Protein AF-A0AAJ7DYI7-F1 (afdb_monomer_lite)

Organism: NCBI:txid326594

pLDDT: mean 92.36, std 5.39, range [74.88, 98.62]

Foldseek 3Di:
DVVCLVPDQALPDKDWDFDDPFDFDWDDDPPDIDGDDGDPDDDDDDDDPFKDKFKDKAAQPQQDLVSLLVRLLVVVVPDDADPAKEKEKEFEPVCVVCVVSNVVSNCVSVVPHYYDYDYDAWIATHGSPDNDSDDRTGGRMMMMMMMHGD

Sequence (150 aa):
MKGLQKRYTPGTFSLWGGICVDLKLCKKFNSTQICAQSIHWTAITLSSPTLQSWSTVLLYSCRSELLIQENLENLKKNIHLQKHSLGLMFSCCVRIDWKDMEVAVFKKVFPNVPLIGLHGDGEYGLNTLSEKRENLMHTYSTIFTILTYQ

Radius of gyration: 16.49 Å; chains: 1; bounding box: 33×35×51 Å

Structure (mmCIF, N/CA/C/O backbone):
data_AF-A0AAJ7DYI7-F1
#
_entry.id   AF-A0AAJ7DYI7-F1
#
loop_
_atom_site.group_PDB
_atom_site.id
_atom_site.type_symbol
_atom_site.label_atom_id
_atom_site.label_alt_id
_atom_site.label_comp_id
_atom_site.label_asym_id
_atom_site.label_entity_id
_atom_site.label_seq_id
_atom_site.pdbx_PDB_ins_code
_atom_site.Cartn_x
_atom_site.Cartn_y
_atom_site.Cartn_z
_atom_site.occupancy
_atom_site.B_iso_or_equiv
_atom_site.auth_seq_id
_atom_site.auth_comp_id
_atom_site.auth_asym_id
_atom_site.auth_atom_id
_atom_site.pdbx_PDB_model_num
ATOM 1 N N . MET A 1 1 ? 8.901 13.920 -8.306 1.00 75.31 1 MET A N 1
ATOM 2 C CA . MET A 1 1 ? 9.057 13.322 -6.954 1.00 75.31 1 MET A CA 1
ATOM 3 C C . MET A 1 1 ? 9.870 14.145 -5.949 1.00 75.31 1 MET A C 1
ATOM 5 O O . MET A 1 1 ? 9.355 14.369 -4.863 1.00 75.31 1 MET A O 1
ATOM 9 N N . LYS A 1 2 ? 11.072 14.672 -6.259 1.00 78.12 2 LYS A N 1
ATOM 10 C CA . LYS A 1 2 ? 11.873 15.475 -5.292 1.00 78.12 2 LYS A CA 1
ATOM 11 C C . LYS A 1 2 ? 11.129 16.675 -4.674 1.00 78.12 2 LYS A C 1
ATOM 13 O O . LYS A 1 2 ? 11.354 16.999 -3.514 1.00 78.12 2 LYS A O 1
ATOM 18 N N . GLY A 1 3 ? 10.239 17.322 -5.432 1.00 84.44 3 GLY A N 1
ATOM 19 C CA . GLY A 1 3 ? 9.381 18.395 -4.914 1.00 84.44 3 GLY A CA 1
ATOM 20 C C . GLY A 1 3 ? 8.396 17.908 -3.846 1.00 84.44 3 GLY A C 1
ATOM 21 O O . GLY A 1 3 ? 8.315 18.513 -2.782 1.00 84.44 3 GLY A O 1
ATOM 22 N N . LEU A 1 4 ? 7.716 16.781 -4.097 1.00 83.50 4 LEU A N 1
ATOM 23 C CA . LEU A 1 4 ? 6.799 16.150 -3.141 1.00 83.50 4 LEU A CA 1
ATOM 24 C C . LEU A 1 4 ? 7.544 15.722 -1.873 1.00 83.50 4 LEU A C 1
ATOM 26 O O . LEU A 1 4 ? 7.138 16.094 -0.777 1.00 83.50 4 LEU A O 1
ATOM 30 N N . GLN A 1 5 ? 8.692 15.050 -2.034 1.00 85.00 5 GLN A N 1
ATOM 31 C CA . GLN A 1 5 ? 9.556 14.590 -0.939 1.00 85.00 5 GLN A CA 1
ATOM 32 C C . GLN A 1 5 ? 9.897 15.704 0.056 1.00 85.00 5 GLN A C 1
ATOM 34 O O . GLN A 1 5 ? 9.991 15.433 1.246 1.00 85.00 5 GLN A O 1
ATOM 39 N N . LYS A 1 6 ? 10.090 16.941 -0.417 1.00 87.62 6 LYS A N 1
ATOM 40 C CA . LYS A 1 6 ? 10.452 18.092 0.425 1.00 87.62 6 LYS A CA 1
ATOM 41 C C . LYS A 1 6 ? 9.259 18.763 1.105 1.00 87.62 6 LYS A C 1
ATOM 43 O O . LYS A 1 6 ? 9.454 19.432 2.111 1.00 87.62 6 LYS A O 1
ATOM 48 N N . ARG A 1 7 ? 8.060 18.645 0.530 1.00 88.69 7 ARG A N 1
ATOM 49 C CA . ARG A 1 7 ? 6.897 19.465 0.905 1.00 88.69 7 ARG A CA 1
ATOM 50 C C . ARG A 1 7 ? 5.810 18.704 1.647 1.00 88.69 7 ARG A C 1
ATOM 52 O O . ARG A 1 7 ? 4.997 19.347 2.293 1.00 88.69 7 ARG A O 1
ATOM 59 N N . TYR A 1 8 ? 5.773 17.375 1.555 1.00 89.94 8 TYR A N 1
ATOM 60 C CA . TYR A 1 8 ? 4.720 16.616 2.224 1.00 89.94 8 TYR A CA 1
ATOM 61 C C . TYR A 1 8 ? 4.826 16.717 3.742 1.00 89.94 8 TYR A C 1
ATOM 63 O O . TYR A 1 8 ? 5.934 16.803 4.266 1.00 89.94 8 TYR A O 1
ATOM 71 N N . THR A 1 9 ? 3.708 16.664 4.448 1.00 90.06 9 THR A N 1
ATOM 72 C CA . THR A 1 9 ? 3.716 16.555 5.907 1.00 90.06 9 THR A CA 1
ATOM 73 C C . THR A 1 9 ? 3.563 15.075 6.268 1.00 90.06 9 THR A C 1
ATOM 75 O O . THR A 1 9 ? 2.688 14.422 5.701 1.00 90.06 9 THR A O 1
ATOM 78 N N . PRO A 1 10 ? 4.419 14.499 7.130 1.00 90.81 10 PRO A N 1
ATOM 79 C CA . PRO A 1 10 ? 4.266 13.111 7.561 1.00 90.81 10 PRO A CA 1
ATOM 80 C C . PRO A 1 10 ? 2.850 12.824 8.072 1.00 90.81 10 PRO A C 1
ATOM 82 O O . PRO A 1 10 ? 2.235 13.674 8.713 1.00 90.81 10 PRO A O 1
ATOM 85 N N . GLY A 1 11 ? 2.317 11.660 7.706 1.00 86.19 11 GLY A N 1
ATOM 86 C CA . GLY A 1 11 ? 0.971 11.226 8.078 1.00 86.19 11 GLY A CA 1
ATOM 87 C C . GLY A 1 11 ? -0.208 11.956 7.423 1.00 86.19 11 GLY A C 1
ATOM 88 O O . GLY A 1 11 ? -1.345 11.632 7.751 1.00 86.19 11 GLY A O 1
ATOM 89 N N . THR A 1 12 ? -0.002 12.906 6.497 1.00 88.38 12 THR A N 1
ATOM 90 C CA . THR A 1 12 ? -1.133 13.682 5.935 1.00 88.38 12 THR A CA 1
A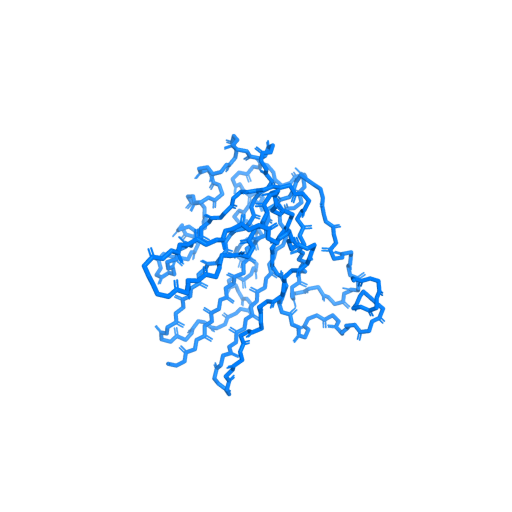TOM 91 C C . THR A 1 12 ? -1.728 13.151 4.639 1.00 88.38 12 THR A C 1
ATOM 93 O O . THR A 1 12 ? -2.847 13.529 4.295 1.00 88.38 12 THR A O 1
ATOM 96 N N . PHE A 1 13 ? -1.030 12.287 3.904 1.00 88.75 13 PHE A N 1
ATOM 97 C CA . PHE A 1 13 ? -1.620 11.587 2.766 1.00 88.75 13 PHE A CA 1
ATOM 98 C C . PHE A 1 13 ? -0.986 10.218 2.558 1.00 88.75 13 PHE A C 1
ATOM 100 O O . PHE A 1 13 ? 0.195 10.006 2.840 1.00 88.75 13 PHE A O 1
ATOM 107 N N . SER A 1 14 ? -1.782 9.311 2.001 1.00 95.06 14 SER A N 1
ATOM 108 C CA . SER A 1 14 ? -1.317 8.009 1.532 1.00 95.06 14 SER A CA 1
ATOM 109 C C . SER A 1 14 ? -0.703 8.135 0.145 1.00 95.06 14 SER A C 1
ATOM 111 O O . SER A 1 14 ? -1.212 8.868 -0.706 1.00 95.06 14 SER A O 1
ATOM 113 N N . LEU A 1 15 ? 0.370 7.390 -0.105 1.00 95.12 15 LEU A N 1
ATOM 114 C CA . LEU A 1 15 ? 0.972 7.273 -1.430 1.00 95.12 15 LEU A CA 1
ATOM 115 C C . LEU A 1 15 ? 1.190 5.801 -1.755 1.00 95.12 15 LEU A C 1
ATOM 117 O O . LEU A 1 15 ? 1.656 5.038 -0.912 1.00 95.12 15 LEU A O 1
ATOM 121 N N . TRP A 1 16 ? 0.867 5.432 -2.990 1.00 94.88 16 TRP A N 1
ATOM 122 C CA . TRP A 1 16 ? 0.956 4.070 -3.487 1.00 94.88 16 TRP A CA 1
ATOM 123 C C . TRP A 1 16 ? 1.208 4.043 -4.985 1.00 94.88 16 TRP A C 1
ATOM 125 O O . TRP A 1 16 ? 0.660 4.859 -5.730 1.00 94.88 16 TRP A O 1
ATOM 135 N N . GLY A 1 17 ? 2.009 3.076 -5.412 1.00 94.19 17 GLY A N 1
ATOM 136 C CA . GLY A 1 17 ? 2.295 2.795 -6.806 1.00 94.19 17 GLY A CA 1
ATOM 137 C C . GLY A 1 17 ? 3.728 2.321 -6.984 1.00 94.19 17 GLY A C 1
ATOM 138 O O . GLY A 1 17 ? 4.410 1.947 -6.030 1.00 94.19 17 GLY A O 1
ATOM 139 N N . GLY A 1 18 ? 4.192 2.382 -8.222 1.00 92.69 18 GLY A N 1
ATOM 140 C CA . GLY A 1 18 ? 5.557 2.052 -8.584 1.00 92.69 18 GLY A CA 1
ATOM 141 C C . GLY A 1 18 ? 5.820 2.340 -10.052 1.00 92.69 18 GLY A C 1
ATOM 142 O O . GLY A 1 18 ? 5.061 3.061 -10.707 1.00 92.69 18 GLY A O 1
ATOM 143 N N . ILE A 1 19 ? 6.901 1.778 -10.566 1.00 90.19 19 ILE A N 1
ATOM 144 C CA . ILE A 1 19 ? 7.289 1.871 -11.966 1.00 90.19 19 ILE A CA 1
ATOM 145 C C . ILE A 1 19 ? 6.519 0.815 -12.760 1.00 90.19 19 ILE A C 1
ATOM 147 O O . ILE A 1 19 ? 6.586 -0.385 -12.499 1.00 90.19 19 ILE A O 1
ATOM 151 N N . CYS A 1 20 ? 5.787 1.295 -13.761 1.00 81.12 20 CYS A N 1
ATOM 152 C CA . CYS A 1 20 ? 5.173 0.477 -14.793 1.00 81.12 20 CYS A CA 1
ATOM 153 C C . CYS A 1 20 ? 5.986 0.655 -16.078 1.00 81.12 20 CYS A C 1
ATOM 155 O O . CYS A 1 20 ? 6.140 1.780 -16.563 1.00 81.12 20 CYS A O 1
ATOM 157 N N . VAL A 1 21 ? 6.530 -0.441 -16.603 1.00 80.56 21 VAL A N 1
ATOM 158 C CA . VAL A 1 21 ? 7.238 -0.441 -17.887 1.00 80.56 21 VAL A CA 1
ATOM 159 C C . VAL A 1 21 ? 6.238 -0.377 -19.043 1.00 80.56 21 VAL A C 1
ATOM 161 O O . VAL A 1 21 ? 5.142 -0.924 -18.958 1.00 80.56 21 VAL A O 1
ATOM 164 N N . ASP A 1 22 ? 6.610 0.321 -20.117 1.00 81.69 22 ASP A N 1
ATOM 165 C CA . ASP A 1 22 ? 5.832 0.422 -21.359 1.00 81.69 22 ASP A CA 1
ATOM 166 C C . ASP A 1 22 ? 4.389 0.940 -21.219 1.00 81.69 22 ASP A C 1
ATOM 168 O O . ASP A 1 22 ? 3.494 0.561 -21.980 1.00 81.69 22 ASP A O 1
ATOM 172 N N . LEU A 1 23 ? 4.152 1.878 -20.296 1.00 84.38 23 LEU A N 1
ATOM 173 C CA . LEU A 1 23 ? 2.863 2.562 -20.204 1.00 84.38 23 LEU A CA 1
ATOM 174 C C . LEU A 1 23 ? 2.611 3.422 -21.459 1.00 84.38 23 LEU A C 1
ATOM 176 O O . LEU A 1 23 ? 3.292 4.426 -21.699 1.00 84.38 23 LEU A O 1
ATOM 180 N N . LYS A 1 24 ? 1.601 3.046 -22.252 1.00 88.19 24 LYS A N 1
ATOM 181 C CA . LYS A 1 24 ? 1.216 3.735 -23.495 1.00 88.19 24 LYS A CA 1
ATOM 182 C C . LYS A 1 24 ? -0.154 4.388 -23.376 1.00 88.19 24 LYS A C 1
ATOM 184 O O . LYS A 1 24 ? -1.118 3.770 -22.930 1.00 88.19 24 LYS A O 1
ATOM 189 N N . LEU A 1 25 ? -0.262 5.622 -23.861 1.00 87.25 25 LEU A N 1
ATOM 190 C CA . LEU A 1 25 ? -1.546 6.283 -24.048 1.00 87.25 25 LEU A CA 1
ATOM 191 C C . LEU A 1 25 ? -2.205 5.757 -25.324 1.00 87.25 25 LEU A C 1
ATOM 193 O O . LEU A 1 25 ? -1.722 5.997 -26.434 1.00 87.25 25 LEU A O 1
ATOM 197 N N . CYS A 1 26 ? -3.333 5.076 -25.153 1.00 89.00 26 CYS A N 1
ATOM 198 C CA . CYS A 1 26 ? -4.184 4.650 -26.252 1.00 89.00 26 CYS A CA 1
ATOM 199 C C . CYS A 1 26 ? -5.279 5.689 -26.508 1.00 89.00 26 CYS A C 1
ATOM 201 O O . CYS A 1 26 ? -6.062 6.010 -25.615 1.00 89.00 26 CYS A O 1
ATOM 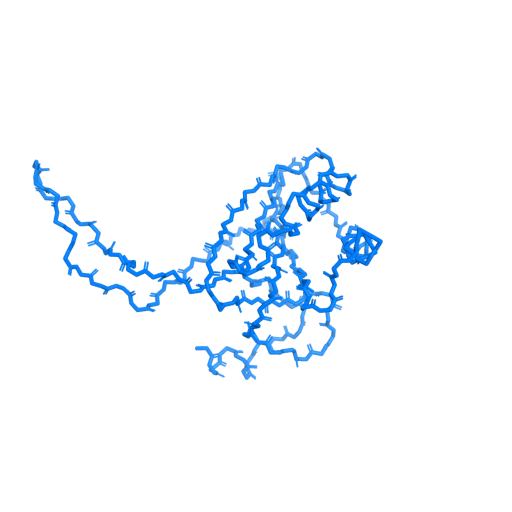203 N N . LYS A 1 27 ? -5.356 6.197 -27.739 1.00 87.56 27 LYS A N 1
ATOM 204 C CA . LYS A 1 27 ? -6.447 7.062 -28.204 1.00 87.56 27 LYS A CA 1
ATOM 205 C C . LYS A 1 27 ? -7.316 6.266 -29.167 1.00 87.56 27 LYS A C 1
ATOM 207 O O . LYS A 1 27 ? -6.803 5.648 -30.102 1.00 87.56 27 LYS A O 1
ATOM 212 N N . LYS A 1 28 ? -8.628 6.283 -28.942 1.00 85.12 28 LYS A N 1
ATOM 213 C CA . LYS A 1 28 ? -9.605 5.741 -29.886 1.00 85.12 28 LYS A CA 1
ATOM 214 C C . LYS A 1 28 ? -10.172 6.898 -30.700 1.00 85.12 28 LYS A C 1
ATOM 216 O O . LYS A 1 28 ? -10.786 7.797 -30.133 1.00 85.12 28 LYS A O 1
ATOM 221 N N . PHE A 1 29 ? -9.941 6.878 -32.007 1.00 79.94 29 PHE A N 1
ATOM 222 C CA . PHE A 1 29 ? -10.544 7.816 -32.952 1.00 79.94 29 PHE A CA 1
ATOM 223 C C . PHE A 1 29 ? -11.313 6.971 -33.970 1.00 79.94 29 PHE A C 1
ATOM 225 O O . PHE A 1 29 ? -10.718 6.149 -34.668 1.00 79.94 29 PHE A O 1
ATOM 232 N N . ASN A 1 30 ? -12.642 7.099 -33.996 1.00 85.25 30 ASN A N 1
ATOM 233 C CA . ASN A 1 30 ? -13.543 6.197 -34.726 1.00 85.25 30 ASN A CA 1
ATOM 234 C C . ASN A 1 30 ? -13.311 4.704 -34.371 1.00 85.25 30 ASN A C 1
ATOM 236 O O . ASN A 1 30 ? -13.323 4.330 -33.194 1.00 85.25 30 ASN A O 1
ATOM 240 N N . SER A 1 31 ? -13.119 3.846 -35.382 1.00 81.88 31 SER A N 1
ATOM 241 C CA . SER A 1 31 ? -12.859 2.400 -35.276 1.00 81.88 31 SER A CA 1
ATOM 242 C C . SER A 1 31 ? -11.375 2.037 -35.118 1.00 81.88 31 SER A C 1
ATOM 244 O O . SER A 1 31 ? -11.062 0.871 -34.893 1.00 81.88 31 SER A O 1
ATOM 246 N N . THR A 1 32 ? -10.459 3.007 -35.185 1.00 74.88 32 THR A N 1
ATOM 247 C CA . THR A 1 32 ? -9.013 2.779 -35.034 1.00 74.88 32 THR A CA 1
ATOM 248 C C . THR A 1 32 ? -8.522 3.119 -33.626 1.00 74.88 32 THR A C 1
ATOM 250 O O . THR A 1 32 ? -8.812 4.193 -33.091 1.00 74.88 32 THR A O 1
ATOM 253 N N . GLN A 1 33 ? -7.753 2.205 -33.027 1.00 85.19 33 GLN A N 1
ATOM 254 C CA . GLN A 1 33 ? -7.066 2.400 -31.749 1.00 85.19 33 GLN A CA 1
ATOM 255 C C . GLN A 1 33 ? -5.572 2.617 -32.000 1.00 85.19 33 GLN A C 1
ATOM 257 O O . GLN A 1 33 ? -4.908 1.762 -32.581 1.00 85.19 33 GLN A O 1
ATOM 262 N N . ILE A 1 34 ? -5.040 3.751 -31.540 1.00 88.12 34 ILE A N 1
ATOM 263 C CA . ILE A 1 34 ? -3.620 4.097 -31.672 1.00 88.12 34 ILE A CA 1
ATOM 264 C C . ILE A 1 34 ? -3.008 4.175 -30.274 1.00 88.12 34 ILE A C 1
ATOM 266 O O . ILE A 1 34 ? -3.418 5.007 -29.468 1.00 88.12 34 ILE A O 1
ATOM 270 N N . CYS A 1 35 ? -2.006 3.337 -30.003 1.00 88.94 35 CYS A N 1
ATOM 271 C CA . CYS A 1 35 ? -1.254 3.297 -28.744 1.00 88.94 35 CYS A CA 1
ATOM 272 C C . CYS A 1 35 ? 0.226 3.606 -29.012 1.00 88.94 35 CYS A C 1
ATOM 274 O O . CYS A 1 35 ? 1.065 2.708 -29.014 1.00 88.94 35 CYS A O 1
ATOM 276 N N . ALA A 1 36 ? 0.538 4.867 -29.313 1.00 83.50 36 ALA A N 1
ATOM 277 C CA . ALA A 1 36 ? 1.876 5.267 -29.769 1.00 83.50 36 ALA A CA 1
ATOM 278 C C . ALA A 1 36 ? 2.622 6.186 -28.792 1.00 83.50 36 ALA A C 1
ATOM 280 O O . ALA A 1 36 ? 3.840 6.303 -28.871 1.00 83.50 36 ALA A O 1
ATOM 281 N N . GLN A 1 37 ? 1.913 6.848 -27.877 1.00 86.81 37 GLN A N 1
ATOM 282 C CA . GLN A 1 37 ? 2.521 7.847 -27.004 1.00 86.81 37 GLN A CA 1
ATOM 283 C C . GLN A 1 37 ? 2.955 7.210 -25.682 1.00 86.81 37 GLN A C 1
ATOM 285 O O . GLN A 1 37 ? 2.111 6.773 -24.899 1.00 86.81 37 GLN A O 1
ATOM 290 N N . SER A 1 38 ? 4.264 7.184 -25.432 1.00 88.19 38 SER A N 1
ATOM 291 C CA . SER A 1 38 ? 4.831 6.754 -24.152 1.00 88.19 38 SER A CA 1
ATOM 292 C C . SER A 1 38 ? 4.498 7.752 -23.045 1.00 88.19 38 SER A C 1
ATOM 294 O O . SER A 1 38 ? 4.594 8.968 -23.240 1.00 88.19 38 SER A O 1
ATOM 296 N N . ILE A 1 39 ? 4.123 7.239 -21.875 1.00 87.12 39 ILE A N 1
ATOM 297 C CA . ILE A 1 39 ? 3.864 8.042 -20.681 1.00 87.12 39 ILE A CA 1
ATOM 298 C C . ILE A 1 39 ? 5.011 7.838 -19.690 1.00 87.12 39 ILE A C 1
ATOM 300 O O . ILE A 1 39 ? 5.277 6.723 -19.259 1.00 87.12 39 ILE A O 1
ATOM 304 N N . HIS A 1 40 ? 5.673 8.928 -19.298 1.00 85.56 40 HIS A N 1
ATOM 305 C CA . HIS A 1 40 ? 6.786 8.869 -18.343 1.00 85.56 40 HIS A CA 1
ATOM 306 C C . HIS A 1 40 ? 6.334 8.864 -16.881 1.00 85.56 40 HIS A C 1
ATOM 308 O O . HIS A 1 40 ? 6.989 8.262 -16.039 1.00 85.56 40 HIS A O 1
ATOM 314 N N . TRP A 1 41 ? 5.241 9.565 -16.575 1.00 85.81 41 TRP A N 1
ATOM 315 C CA . TRP A 1 41 ? 4.673 9.660 -15.234 1.00 85.81 41 TRP A CA 1
ATOM 316 C C . TRP A 1 41 ? 3.158 9.754 -15.330 1.00 85.81 41 TRP A C 1
ATOM 318 O O . TRP A 1 41 ? 2.627 10.513 -16.138 1.00 85.81 41 TRP A O 1
ATOM 328 N N . THR A 1 42 ? 2.469 9.002 -14.479 1.00 88.31 42 THR A N 1
ATOM 329 C CA . THR A 1 42 ? 1.024 9.109 -14.272 1.00 88.31 42 THR A CA 1
ATOM 330 C C . THR A 1 42 ? 0.773 9.238 -12.782 1.00 88.31 42 THR A C 1
ATOM 332 O O . THR A 1 42 ? 1.390 8.537 -11.984 1.00 88.31 42 THR A O 1
ATOM 335 N N . ALA A 1 43 ? -0.119 10.147 -12.411 1.00 90.06 43 ALA A N 1
ATOM 336 C CA . ALA A 1 43 ? -0.596 10.290 -11.049 1.00 90.06 43 ALA A CA 1
ATOM 337 C C . ALA A 1 43 ? -2.121 10.280 -11.075 1.00 90.06 43 ALA A C 1
ATOM 339 O O . ALA A 1 43 ? -2.734 10.962 -11.896 1.00 90.06 43 ALA A O 1
ATOM 340 N N . ILE A 1 44 ? -2.712 9.499 -10.178 1.00 91.25 44 ILE A N 1
ATOM 341 C CA . ILE A 1 44 ? -4.154 9.444 -9.970 1.00 91.25 44 ILE A CA 1
ATOM 342 C C . ILE A 1 44 ? -4.399 9.914 -8.544 1.00 91.25 44 ILE A C 1
ATOM 344 O O . ILE A 1 44 ? -3.884 9.323 -7.597 1.00 91.25 44 ILE A O 1
ATOM 348 N N . THR A 1 45 ? -5.178 10.981 -8.405 1.00 92.88 45 THR A N 1
ATOM 349 C CA . THR A 1 45 ? -5.595 11.501 -7.104 1.00 92.88 45 THR A CA 1
ATOM 350 C C . THR A 1 45 ? -7.043 11.113 -6.873 1.00 92.88 45 THR A C 1
ATOM 352 O O . THR A 1 45 ? -7.906 11.424 -7.691 1.00 92.88 45 THR A O 1
ATOM 355 N N . LEU A 1 46 ? -7.304 10.454 -5.750 1.00 93.38 46 LEU A N 1
ATOM 356 C CA . LEU A 1 46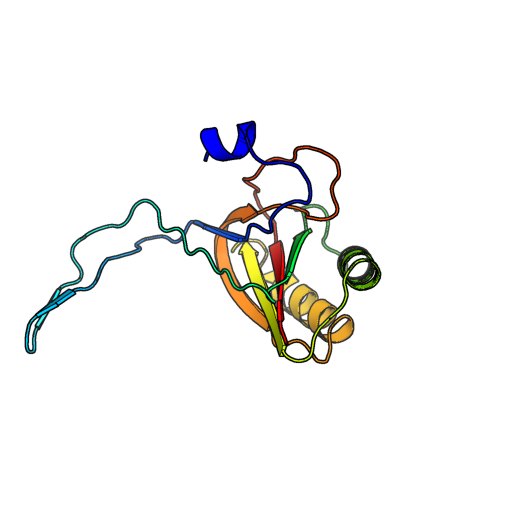 ? -8.650 10.148 -5.284 1.00 93.38 46 LEU A CA 1
ATOM 357 C C . LEU A 1 46 ? -8.979 11.098 -4.136 1.00 93.38 46 LEU A C 1
ATOM 359 O O . LEU A 1 46 ? -8.222 11.187 -3.171 1.00 93.38 46 LEU A O 1
ATOM 363 N N . SER A 1 47 ? -10.088 11.820 -4.251 1.00 91.81 47 SER A N 1
ATOM 364 C CA . SER A 1 47 ? -10.544 12.751 -3.225 1.00 91.81 47 SER A CA 1
ATOM 365 C C . SER A 1 47 ? -12.060 12.700 -3.084 1.00 91.81 47 SER A C 1
ATOM 367 O O . SER A 1 47 ? -12.803 12.558 -4.053 1.00 91.81 47 SER A O 1
ATOM 369 N N . SER A 1 48 ? -12.515 12.795 -1.843 1.00 92.50 48 SER A N 1
ATOM 370 C CA . SER A 1 48 ? -13.918 12.942 -1.467 1.00 92.50 48 SER A CA 1
ATOM 371 C C . SER A 1 48 ? -13.956 13.505 -0.043 1.00 92.50 48 SER A C 1
ATOM 373 O O . SER A 1 48 ? -13.043 13.201 0.728 1.00 92.50 48 SER A O 1
ATOM 375 N N . PRO A 1 49 ? -14.990 14.275 0.344 1.00 93.75 49 PRO A N 1
ATOM 376 C CA . PRO A 1 49 ? -15.157 14.738 1.723 1.00 93.75 49 PRO A CA 1
ATOM 377 C C . PRO A 1 49 ? -15.191 13.610 2.766 1.00 93.75 49 PRO A C 1
ATOM 379 O O . PRO A 1 49 ? -14.868 13.846 3.925 1.00 93.75 49 PRO A O 1
ATOM 382 N N . THR A 1 50 ? -15.583 12.395 2.366 1.00 95.12 50 THR A N 1
ATOM 383 C CA . THR A 1 50 ? -15.693 11.225 3.255 1.00 95.12 50 THR A CA 1
ATOM 384 C C . THR A 1 50 ? -14.538 10.236 3.117 1.00 95.12 50 THR A C 1
ATOM 386 O O . THR A 1 50 ? -14.420 9.325 3.937 1.00 95.12 50 THR A O 1
ATOM 389 N N . LEU A 1 51 ? -13.688 10.392 2.095 1.00 95.94 51 LEU A N 1
ATOM 390 C CA . LEU A 1 51 ? -12.597 9.460 1.831 1.00 95.94 51 LEU A CA 1
ATOM 391 C C . LEU A 1 51 ? -11.479 9.652 2.850 1.00 95.94 51 LEU A C 1
ATOM 393 O O . LEU A 1 51 ? -10.871 10.717 2.946 1.00 95.94 51 LEU A O 1
ATOM 397 N N . GLN A 1 52 ? -11.161 8.571 3.544 1.00 96.56 52 GLN A N 1
ATOM 398 C CA . GLN A 1 52 ? -9.967 8.438 4.356 1.00 96.56 52 GLN A CA 1
ATOM 399 C C . GLN A 1 52 ? -9.041 7.406 3.720 1.00 96.56 52 GLN A C 1
ATOM 401 O O . GLN A 1 52 ? -9.479 6.480 3.031 1.00 96.56 52 GLN A O 1
ATOM 406 N N . SER A 1 53 ? -7.740 7.588 3.922 1.00 97.12 53 SER A N 1
ATOM 407 C CA . SER A 1 53 ? -6.746 6.662 3.402 1.00 97.12 53 SER A CA 1
ATOM 408 C C . SER A 1 53 ? -5.586 6.506 4.364 1.00 97.12 53 SER A C 1
ATOM 410 O O . SER A 1 53 ? -5.165 7.487 4.977 1.00 97.12 53 SER A O 1
ATOM 412 N N . TRP A 1 54 ? -5.048 5.293 4.423 1.00 97.62 54 TRP A N 1
ATOM 413 C CA . TRP A 1 54 ? -3.804 4.997 5.123 1.00 97.62 54 TRP A CA 1
ATOM 414 C C . TRP A 1 54 ? -2.946 4.061 4.295 1.00 97.62 54 TRP A C 1
ATOM 416 O O . TRP A 1 54 ? -3.474 3.201 3.590 1.00 97.62 54 TRP A O 1
ATOM 426 N N . SER A 1 55 ? -1.631 4.189 4.412 1.00 97.50 55 SER A N 1
ATOM 427 C CA . SER A 1 55 ? -0.685 3.314 3.735 1.00 97.50 55 SER A CA 1
ATOM 428 C C . SER A 1 55 ? 0.432 2.861 4.662 1.00 97.50 55 SER A C 1
ATOM 430 O O . SER A 1 55 ? 0.827 3.574 5.583 1.00 97.50 55 SER A O 1
ATOM 432 N N . THR A 1 56 ? 0.941 1.659 4.418 1.00 97.50 56 THR A N 1
ATOM 433 C CA . THR A 1 56 ? 2.111 1.106 5.100 1.00 97.50 56 THR A CA 1
ATOM 434 C C . THR A 1 56 ? 3.066 0.489 4.090 1.00 97.50 56 THR A C 1
ATOM 436 O O . THR A 1 56 ? 2.655 0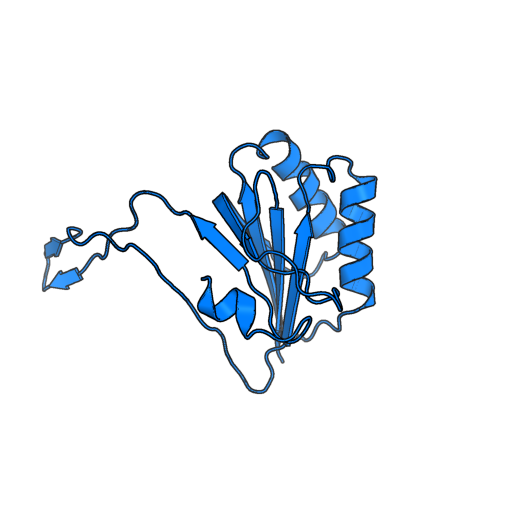.024 3.023 1.00 97.50 56 THR A O 1
ATOM 439 N N . VAL A 1 57 ? 4.350 0.483 4.441 1.00 96.88 57 VAL A N 1
ATOM 440 C CA . VAL A 1 57 ? 5.432 -0.051 3.616 1.00 96.88 57 VAL A CA 1
ATOM 441 C C . VAL A 1 57 ? 6.043 -1.255 4.321 1.00 96.88 57 VAL A C 1
ATOM 443 O O . VAL A 1 57 ? 6.605 -1.145 5.412 1.00 96.88 57 VAL A O 1
ATOM 446 N N . LEU A 1 58 ? 5.970 -2.412 3.671 1.00 96.44 58 LEU A N 1
ATOM 447 C CA . LEU A 1 58 ? 6.711 -3.608 4.040 1.00 96.44 58 LEU A CA 1
ATOM 448 C C . LEU A 1 58 ? 8.080 -3.551 3.367 1.00 96.44 58 LEU A C 1
ATOM 450 O O . LEU A 1 58 ? 8.227 -3.842 2.179 1.00 96.44 58 LEU A O 1
ATOM 454 N N . LEU A 1 59 ? 9.092 -3.146 4.131 1.00 94.38 59 LEU A N 1
ATOM 455 C CA . LEU A 1 59 ? 10.470 -3.078 3.648 1.00 94.38 59 LEU A CA 1
ATOM 456 C C . LEU A 1 59 ? 11.025 -4.469 3.319 1.00 94.38 59 LEU A C 1
ATOM 458 O O . LEU A 1 59 ? 10.477 -5.501 3.719 1.00 94.38 59 LEU A O 1
ATOM 462 N N . TYR A 1 60 ? 12.168 -4.497 2.631 1.00 91.31 60 TYR A N 1
ATOM 463 C CA . TYR A 1 60 ? 12.841 -5.736 2.243 1.00 91.31 60 TYR A CA 1
ATOM 464 C C . TYR A 1 60 ? 13.028 -6.703 3.419 1.00 91.31 60 TYR A C 1
ATOM 466 O O . TYR A 1 60 ? 12.839 -7.898 3.236 1.00 91.31 60 TYR A O 1
ATOM 474 N N . SER A 1 61 ? 13.341 -6.214 4.621 1.00 92.00 61 SER A N 1
ATOM 475 C CA . SER A 1 61 ? 13.539 -7.031 5.829 1.00 92.00 61 SER A CA 1
ATOM 476 C C . SER A 1 61 ? 12.274 -7.722 6.362 1.00 92.00 61 SER A C 1
ATOM 478 O O . SER A 1 61 ? 12.384 -8.682 7.120 1.00 92.00 61 SER A O 1
ATOM 480 N N . CYS A 1 62 ? 11.079 -7.274 5.975 1.00 93.38 62 CYS A N 1
ATOM 481 C CA . CYS A 1 62 ? 9.809 -7.828 6.441 1.00 93.38 62 CYS A CA 1
ATOM 482 C C . CYS A 1 62 ? 9.423 -9.062 5.603 1.00 93.38 62 CYS A C 1
ATOM 484 O O . CYS A 1 62 ? 8.730 -8.924 4.601 1.00 93.38 62 CYS A O 1
ATOM 486 N N . ARG A 1 63 ? 9.934 -10.252 5.955 1.00 89.19 63 ARG A N 1
ATOM 487 C CA . ARG A 1 63 ? 9.777 -11.502 5.163 1.00 89.19 63 ARG A CA 1
ATOM 488 C C . ARG A 1 63 ? 9.136 -12.676 5.893 1.00 89.19 63 ARG A C 1
ATOM 490 O O . ARG A 1 63 ? 9.032 -13.759 5.323 1.00 89.19 63 ARG A O 1
ATOM 497 N N . SER A 1 64 ? 8.769 -12.503 7.154 1.00 94.19 64 SER A N 1
ATOM 498 C CA . SER A 1 64 ? 8.083 -13.541 7.917 1.00 94.19 64 SER A CA 1
ATOM 499 C C . SER A 1 64 ? 6.617 -13.177 8.085 1.00 94.19 64 SER A C 1
ATOM 501 O O . SER A 1 64 ? 6.277 -11.999 8.194 1.00 94.19 64 SER A O 1
ATOM 503 N N . GLU A 1 65 ? 5.762 -14.198 8.163 1.00 96.44 65 GLU A N 1
ATOM 504 C CA . GLU A 1 65 ? 4.331 -14.021 8.421 1.00 96.44 65 GLU A CA 1
ATOM 505 C C . GLU A 1 65 ? 4.101 -13.148 9.661 1.00 96.44 65 GLU A C 1
ATOM 507 O O . GLU A 1 65 ? 3.290 -12.229 9.623 1.00 96.44 65 GLU A O 1
ATOM 512 N N . LEU A 1 66 ? 4.887 -13.375 10.720 1.00 97.31 66 LEU A N 1
ATOM 513 C CA . LEU A 1 66 ? 4.823 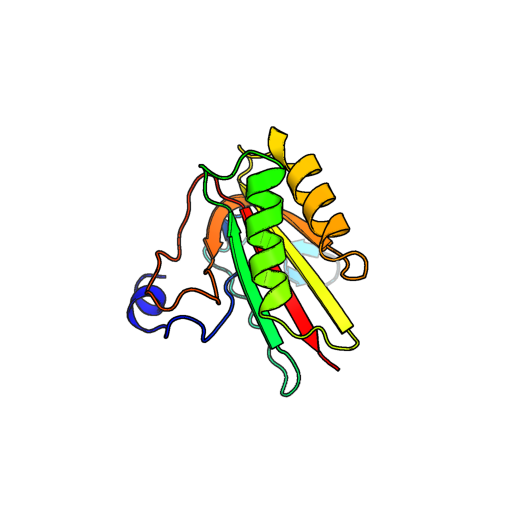-12.614 11.965 1.00 97.31 66 LEU A CA 1
ATOM 514 C C . LEU A 1 66 ? 5.099 -11.119 11.752 1.00 97.31 66 LEU A C 1
ATOM 516 O O . LEU A 1 66 ? 4.291 -10.299 12.168 1.00 97.31 66 LEU A O 1
ATOM 520 N N . LEU A 1 67 ? 6.193 -10.755 11.070 1.00 97.25 67 LEU A N 1
ATOM 521 C CA . LEU A 1 67 ? 6.543 -9.344 10.842 1.00 97.25 67 LEU A CA 1
ATOM 522 C C . LEU A 1 67 ? 5.519 -8.642 9.941 1.00 97.25 67 LEU A C 1
ATOM 524 O O . LEU A 1 67 ? 5.183 -7.476 10.160 1.00 97.25 67 LEU A O 1
ATOM 528 N N . ILE A 1 68 ? 5.006 -9.357 8.934 1.00 97.56 68 ILE A N 1
ATOM 529 C CA . ILE A 1 68 ? 3.949 -8.848 8.055 1.00 97.56 68 ILE A CA 1
ATOM 530 C C . ILE A 1 68 ? 2.672 -8.622 8.874 1.00 97.56 68 ILE A C 1
ATOM 532 O O . ILE A 1 68 ? 2.045 -7.566 8.763 1.00 97.56 68 ILE A O 1
ATOM 536 N N . GLN A 1 69 ? 2.309 -9.587 9.723 1.00 98.31 69 GLN A N 1
ATOM 537 C CA . GLN A 1 69 ? 1.123 -9.518 10.570 1.00 98.31 69 GLN A CA 1
ATOM 538 C C . GLN A 1 69 ? 1.232 -8.371 11.575 1.00 98.31 69 GLN A C 1
ATOM 540 O O . GLN A 1 69 ? 0.306 -7.571 11.659 1.00 98.31 69 GLN A O 1
ATOM 545 N N . GLU A 1 70 ? 2.361 -8.224 12.269 1.00 98.00 70 GLU A N 1
ATOM 546 C CA . GLU A 1 70 ? 2.606 -7.119 13.203 1.00 98.00 70 GLU A CA 1
ATOM 547 C C . GLU A 1 70 ? 2.456 -5.753 12.524 1.00 98.00 70 GLU A C 1
ATOM 549 O O . GLU A 1 70 ? 1.803 -4.855 13.063 1.00 98.00 70 GLU A O 1
ATOM 554 N N . ASN A 1 71 ? 3.007 -5.596 11.316 1.00 97.62 71 ASN A N 1
ATOM 555 C CA . ASN A 1 71 ? 2.905 -4.349 10.563 1.00 97.62 71 ASN A CA 1
ATOM 556 C C . ASN A 1 71 ? 1.448 -4.025 10.182 1.00 97.62 71 ASN A C 1
ATOM 558 O O . ASN A 1 71 ? 0.972 -2.910 10.420 1.00 97.62 71 ASN A O 1
ATOM 562 N N . LEU A 1 72 ? 0.720 -5.006 9.639 1.00 98.38 72 LEU A N 1
ATOM 563 C CA . LEU A 1 72 ? -0.670 -4.825 9.215 1.00 98.38 72 LEU A CA 1
ATOM 564 C C . LEU A 1 72 ? -1.633 -4.682 10.401 1.00 98.38 72 LEU A C 1
ATOM 566 O O . LEU A 1 72 ? -2.590 -3.912 10.323 1.00 98.38 72 LEU A O 1
ATOM 570 N N . GLU A 1 73 ? -1.384 -5.362 11.518 1.00 98.31 73 GLU A N 1
ATOM 571 C CA . GLU A 1 73 ? -2.144 -5.172 12.755 1.00 98.31 73 GLU A CA 1
ATOM 572 C C . GLU A 1 73 ? -1.892 -3.799 13.371 1.00 98.31 73 GLU A C 1
ATOM 574 O O . GLU A 1 73 ? -2.834 -3.172 13.859 1.00 98.31 73 GLU A O 1
ATOM 579 N N . ASN A 1 74 ? -0.650 -3.306 13.331 1.00 97.75 74 ASN A N 1
ATOM 580 C CA . ASN A 1 74 ? -0.351 -1.941 13.747 1.00 97.75 74 ASN A CA 1
ATOM 581 C C . ASN A 1 74 ? -1.122 -0.929 12.891 1.00 97.75 74 ASN A C 1
ATOM 583 O O . ASN A 1 74 ? -1.724 -0.005 13.436 1.00 97.75 74 ASN A O 1
ATOM 587 N N . LEU A 1 75 ? -1.191 -1.143 11.572 1.00 97.62 75 LEU A N 1
ATOM 588 C CA . LEU A 1 75 ? -2.054 -0.342 10.706 1.00 97.62 75 LEU A CA 1
ATOM 589 C C . LEU A 1 75 ? -3.520 -0.432 11.149 1.00 97.62 75 LEU A C 1
ATOM 591 O O . LEU A 1 75 ? -4.139 0.590 11.424 1.00 97.62 75 LEU A O 1
ATOM 595 N N . LYS A 1 76 ? -4.059 -1.646 11.301 1.00 98.06 76 LYS A N 1
ATOM 596 C CA . LYS A 1 76 ? -5.459 -1.877 11.686 1.00 98.06 76 LYS A CA 1
ATOM 597 C C . LYS A 1 76 ? -5.854 -1.182 12.991 1.00 98.06 76 LYS A C 1
ATOM 599 O O . LYS A 1 76 ? -6.955 -0.652 13.076 1.00 98.06 76 LYS A O 1
ATOM 604 N N . LYS A 1 77 ? -4.974 -1.183 13.996 1.00 97.69 77 LYS A N 1
ATOM 605 C CA . LYS A 1 77 ? -5.219 -0.548 15.306 1.00 97.69 77 LYS A CA 1
ATOM 606 C C . LYS A 1 77 ? -5.368 0.973 15.219 1.00 97.69 77 LYS A C 1
ATOM 608 O O . LYS A 1 77 ? -6.000 1.558 16.090 1.00 97.69 77 LYS A O 1
ATOM 613 N N . ASN A 1 78 ? -4.799 1.597 14.188 1.00 96.50 78 ASN A N 1
ATOM 614 C CA . ASN A 1 78 ? -4.743 3.050 14.034 1.00 96.50 78 ASN A CA 1
ATOM 615 C C . ASN A 1 78 ? -5.701 3.593 12.962 1.00 96.50 78 ASN A C 1
ATOM 617 O O . ASN A 1 78 ? -5.658 4.784 12.655 1.00 96.50 78 ASN A O 1
ATOM 621 N N . ILE A 1 79 ? -6.560 2.748 12.383 1.00 95.44 79 ILE A N 1
ATOM 622 C CA . ILE A 1 79 ? -7.517 3.165 11.354 1.00 95.44 79 ILE A CA 1
ATOM 623 C C . ILE A 1 79 ? -8.944 2.801 11.743 1.00 95.44 79 ILE A C 1
ATOM 625 O O . ILE A 1 79 ? -9.195 1.809 12.427 1.00 95.44 79 ILE A O 1
ATOM 629 N N . HIS A 1 80 ? -9.895 3.586 11.248 1.00 95.00 80 HIS A N 1
ATOM 630 C CA . HIS A 1 80 ? -11.315 3.293 11.370 1.00 95.00 80 HIS A CA 1
ATOM 631 C C . HIS A 1 80 ? -11.884 2.998 9.984 1.00 95.00 80 HIS A C 1
ATOM 633 O O . HIS A 1 80 ? -11.933 3.877 9.127 1.00 95.00 80 HIS A O 1
ATOM 639 N N . LEU A 1 81 ? -12.280 1.745 9.755 1.00 97.12 81 LEU A N 1
ATOM 640 C CA . LEU A 1 81 ? -12.913 1.353 8.500 1.00 97.12 81 LEU A CA 1
ATOM 641 C C . LEU A 1 81 ? -14.361 1.840 8.481 1.00 97.12 81 LEU A C 1
ATOM 643 O O . LEU A 1 81 ? -15.130 1.568 9.402 1.00 97.12 81 LEU A O 1
ATOM 647 N N . GLN A 1 82 ? -14.723 2.528 7.408 1.00 96.56 82 GLN A N 1
ATOM 648 C CA . GLN A 1 82 ? -16.089 2.925 7.099 1.00 96.56 82 GLN A CA 1
ATOM 649 C C . GLN A 1 82 ? -16.798 1.819 6.293 1.00 96.56 82 GLN A C 1
ATOM 651 O O . GLN A 1 82 ? -16.235 0.751 6.024 1.00 96.56 82 GLN A O 1
ATOM 656 N N . LYS A 1 83 ? -18.054 2.073 5.905 1.00 95.69 83 LYS A N 1
ATOM 657 C CA . LYS A 1 83 ? -18.930 1.109 5.219 1.00 95.69 83 LYS A CA 1
ATOM 658 C C . LYS A 1 83 ? -18.297 0.529 3.955 1.00 95.69 83 LYS A C 1
ATOM 660 O O . LYS A 1 83 ? -18.401 -0.674 3.714 1.00 95.69 83 LYS A O 1
ATOM 665 N N . HIS A 1 84 ? -17.650 1.372 3.159 1.00 97.31 84 HIS A N 1
ATOM 666 C CA . HIS A 1 84 ? -16.960 0.961 1.950 1.00 97.31 84 HIS A CA 1
ATOM 667 C C . HIS A 1 84 ? -15.453 1.059 2.163 1.00 97.31 84 HIS A C 1
ATOM 669 O O . HIS A 1 84 ? -14.937 2.062 2.648 1.00 97.31 84 HIS A O 1
ATOM 675 N N . SER A 1 85 ? -14.739 -0.013 1.830 1.00 98.19 85 SER A N 1
ATOM 676 C CA . SER A 1 85 ? -13.292 -0.110 2.011 1.00 98.19 85 SER A CA 1
ATOM 677 C C . SER A 1 85 ? -12.662 -0.873 0.852 1.00 98.19 85 SER A C 1
ATOM 679 O O . SER A 1 85 ? -13.263 -1.806 0.323 1.00 98.19 85 SER A O 1
ATOM 681 N N . LEU A 1 86 ? -11.451 -0.483 0.465 1.00 98.12 86 LEU A N 1
ATOM 682 C CA . LEU A 1 86 ? -10.665 -1.117 -0.587 1.00 98.12 86 LEU A CA 1
ATOM 683 C C . LEU A 1 86 ? -9.186 -1.107 -0.201 1.00 98.12 86 LEU A C 1
ATOM 685 O O . LEU A 1 86 ? -8.629 -0.057 0.108 1.00 98.12 86 LEU A O 1
ATOM 689 N N . GLY A 1 87 ? -8.553 -2.271 -0.259 1.00 98.25 87 GLY A N 1
ATOM 690 C CA . GLY A 1 87 ? -7.111 -2.431 -0.171 1.00 98.25 87 GLY A CA 1
ATOM 691 C C . GLY A 1 87 ? -6.481 -2.389 -1.560 1.00 98.25 87 GLY A C 1
ATOM 692 O O . GLY A 1 87 ? -6.947 -3.049 -2.489 1.00 98.25 87 GLY A O 1
ATOM 693 N N . LEU A 1 88 ? -5.388 -1.651 -1.686 1.00 97.88 88 LEU A N 1
ATOM 694 C CA . LEU A 1 88 ? -4.500 -1.631 -2.838 1.00 97.88 88 LEU A CA 1
ATOM 695 C C . LEU A 1 88 ? -3.132 -2.159 -2.408 1.00 97.88 88 LEU A C 1
ATOM 697 O O . LEU A 1 88 ? -2.610 -1.749 -1.374 1.00 97.88 88 LEU A O 1
ATOM 701 N N . MET A 1 89 ? -2.548 -3.049 -3.203 1.00 97.12 89 MET A N 1
ATOM 702 C CA . MET A 1 89 ? -1.216 -3.610 -2.992 1.00 97.12 89 MET A CA 1
ATOM 703 C C . MET A 1 89 ? -0.346 -3.337 -4.212 1.00 97.12 89 MET A C 1
ATOM 705 O O . MET A 1 89 ? -0.755 -3.603 -5.339 1.00 97.12 89 MET A O 1
ATOM 709 N N . PHE A 1 90 ? 0.855 -2.811 -3.994 1.00 95.50 90 PHE A N 1
ATOM 710 C CA . PHE A 1 90 ? 1.890 -2.733 -5.021 1.00 95.50 90 PHE A CA 1
ATOM 711 C C . PHE A 1 90 ? 3.121 -3.431 -4.472 1.00 95.50 90 PHE A C 1
ATOM 713 O O . PHE A 1 90 ? 3.674 -2.985 -3.469 1.00 95.50 90 PHE A O 1
ATOM 720 N N . SER A 1 91 ? 3.509 -4.542 -5.088 1.00 94.12 91 SER A N 1
ATOM 721 C CA . SER A 1 91 ? 4.626 -5.362 -4.626 1.00 94.12 91 SER A CA 1
ATOM 722 C C . SER A 1 91 ? 5.738 -5.403 -5.663 1.00 94.12 91 SER A C 1
ATOM 724 O O . SER A 1 91 ? 5.481 -5.491 -6.866 1.00 94.12 91 SER A O 1
ATOM 726 N N . CYS A 1 92 ? 6.979 -5.351 -5.192 1.00 93.19 92 CYS A N 1
ATOM 727 C CA . CYS A 1 92 ? 8.142 -5.572 -6.035 1.00 93.19 92 CYS A CA 1
ATOM 728 C C . CYS A 1 92 ? 8.038 -6.921 -6.759 1.00 93.19 92 CYS A C 1
ATOM 730 O O . CYS A 1 92 ? 7.707 -7.936 -6.143 1.00 93.19 92 CYS A O 1
ATOM 732 N N . CYS A 1 93 ? 8.407 -6.974 -8.036 1.00 88.81 93 CYS A N 1
ATOM 733 C CA . CYS A 1 93 ? 8.448 -8.223 -8.801 1.00 88.81 93 CYS A CA 1
ATOM 734 C C . CYS A 1 93 ? 9.360 -9.294 -8.161 1.00 88.81 93 CYS A C 1
ATOM 736 O O . CYS A 1 93 ? 9.059 -10.482 -8.225 1.00 88.81 93 CYS A O 1
ATOM 738 N N . VAL A 1 94 ? 10.424 -8.879 -7.464 1.00 87.62 94 VAL A N 1
ATOM 739 C CA . VAL A 1 94 ? 11.348 -9.774 -6.740 1.00 87.62 94 VAL A CA 1
ATOM 740 C C . VAL A 1 94 ? 10.729 -10.326 -5.450 1.00 87.62 94 VAL A C 1
ATOM 742 O O . VAL A 1 94 ? 11.209 -11.318 -4.913 1.00 87.62 94 VAL A O 1
ATOM 745 N N . ARG A 1 95 ? 9.640 -9.728 -4.946 1.00 88.00 95 ARG A N 1
ATOM 746 C CA . ARG A 1 95 ? 8.919 -10.230 -3.768 1.00 88.00 95 ARG A CA 1
ATOM 747 C C . ARG A 1 95 ? 7.869 -11.298 -4.099 1.00 88.00 95 ARG A C 1
ATOM 749 O O . ARG A 1 95 ? 7.070 -11.646 -3.232 1.00 88.00 95 ARG A O 1
ATOM 756 N N . ILE A 1 96 ? 7.869 -11.833 -5.321 1.00 82.31 96 ILE A N 1
ATOM 757 C CA . ILE A 1 96 ? 6.852 -12.782 -5.792 1.00 82.31 96 ILE A CA 1
ATOM 758 C C . ILE A 1 96 ? 6.704 -14.012 -4.885 1.00 82.31 96 ILE A C 1
ATOM 760 O O . ILE A 1 96 ? 5.581 -14.455 -4.659 1.00 82.31 96 ILE A O 1
ATOM 764 N N . ASP A 1 97 ? 7.797 -14.480 -4.279 1.00 85.62 97 ASP A N 1
ATOM 765 C CA . ASP A 1 97 ? 7.794 -15.635 -3.371 1.00 85.62 97 ASP A CA 1
ATOM 766 C C . ASP A 1 97 ? 7.065 -15.362 -2.041 1.00 85.62 97 ASP A C 1
ATOM 768 O O . ASP A 1 97 ? 6.587 -16.290 -1.390 1.00 85.62 97 ASP A O 1
ATOM 772 N N . TRP A 1 98 ? 6.933 -14.093 -1.633 1.00 88.75 98 TRP A N 1
ATOM 773 C CA . TRP A 1 98 ? 6.193 -13.691 -0.426 1.00 88.75 98 TRP A CA 1
ATOM 774 C C . TRP A 1 98 ? 4.778 -13.210 -0.727 1.00 88.75 98 TRP A C 1
ATOM 776 O O . TRP A 1 98 ? 4.010 -12.987 0.206 1.00 88.75 98 TRP A O 1
ATOM 786 N N . LYS A 1 99 ? 4.404 -13.070 -2.001 1.00 88.44 99 LYS A N 1
ATOM 787 C CA . LYS A 1 99 ? 3.109 -12.518 -2.416 1.00 88.44 99 LYS A CA 1
ATOM 788 C C . LYS A 1 99 ? 1.939 -13.237 -1.754 1.00 88.44 99 LYS A C 1
ATOM 790 O O . LYS A 1 99 ? 1.059 -12.591 -1.191 1.00 88.44 99 LYS A O 1
ATOM 795 N N . ASP A 1 100 ? 1.912 -14.563 -1.834 1.00 92.94 100 ASP A N 1
ATOM 796 C CA . ASP A 1 100 ? 0.778 -15.333 -1.324 1.00 92.94 100 ASP A CA 1
ATOM 797 C C . ASP A 1 100 ? 0.679 -15.218 0.200 1.00 92.94 100 ASP A C 1
ATOM 799 O O . ASP A 1 100 ? -0.422 -15.094 0.733 1.00 92.94 100 ASP A O 1
ATOM 803 N N . MET A 1 101 ? 1.822 -15.145 0.889 1.00 95.38 101 MET A N 1
ATOM 804 C CA . MET A 1 101 ? 1.888 -14.879 2.326 1.00 95.38 101 MET A CA 1
ATOM 805 C C . MET A 1 101 ? 1.397 -13.465 2.659 1.00 95.38 101 MET A C 1
ATOM 807 O O . MET A 1 101 ? 0.535 -13.308 3.517 1.00 95.38 101 MET A O 1
ATOM 811 N N . GLU A 1 102 ? 1.882 -12.435 1.964 1.00 96.31 102 GLU A N 1
ATOM 812 C CA . GLU A 1 102 ? 1.465 -11.043 2.170 1.00 96.31 102 GLU A CA 1
ATOM 813 C C . GLU A 1 102 ? -0.043 -10.863 1.947 1.00 96.31 102 GLU A C 1
ATOM 815 O O . GLU A 1 102 ? -0.729 -10.243 2.762 1.00 96.31 102 GLU A O 1
ATOM 820 N N . VAL A 1 103 ? -0.584 -11.467 0.885 1.00 97.06 103 VAL A N 1
ATOM 821 C CA . VAL A 1 103 ? -2.021 -11.458 0.582 1.00 97.06 103 VAL A CA 1
ATOM 822 C C . VAL A 1 103 ? -2.815 -12.244 1.627 1.00 97.06 103 VAL A C 1
ATOM 824 O O . VAL A 1 103 ? -3.876 -11.781 2.056 1.00 97.06 103 VAL A O 1
ATOM 827 N N . ALA A 1 104 ? -2.336 -13.418 2.047 1.00 97.69 104 ALA A N 1
ATOM 828 C CA . ALA A 1 104 ? -3.004 -14.234 3.059 1.00 97.69 104 ALA A CA 1
ATOM 829 C C . ALA A 1 104 ? -3.066 -13.511 4.410 1.00 97.69 104 ALA A C 1
ATOM 831 O O . ALA A 1 104 ? -4.140 -13.424 5.011 1.00 97.69 104 ALA A O 1
ATOM 832 N N . VAL A 1 105 ? -1.953 -12.921 4.853 1.00 98.50 105 VAL A N 1
ATOM 833 C CA . VAL A 1 105 ? -1.901 -12.142 6.095 1.00 98.50 105 VAL A CA 1
ATOM 834 C C . VAL A 1 105 ? -2.777 -10.899 5.990 1.00 98.50 105 VAL A C 1
ATOM 836 O O . VAL A 1 105 ? -3.540 -10.626 6.916 1.00 98.50 105 VAL A O 1
ATOM 839 N N . PHE A 1 106 ? -2.762 -10.185 4.858 1.00 98.56 106 PHE A N 1
ATOM 840 C CA . PHE A 1 106 ? -3.667 -9.053 4.656 1.00 98.56 106 PHE A CA 1
ATOM 841 C C . PHE A 1 106 ? -5.129 -9.465 4.815 1.00 98.56 106 PHE A C 1
ATOM 843 O O . PHE A 1 106 ? -5.860 -8.824 5.567 1.00 98.56 106 PHE A O 1
ATOM 850 N N . LYS A 1 107 ? -5.554 -10.561 4.177 1.00 98.38 107 LYS A N 1
ATOM 851 C CA . LYS A 1 107 ? -6.932 -11.067 4.288 1.00 98.38 107 LYS A CA 1
ATOM 852 C C . LYS A 1 107 ? -7.273 -11.550 5.699 1.00 98.38 107 LYS A C 1
ATOM 854 O O . LYS A 1 107 ? -8.412 -11.405 6.126 1.00 98.38 107 LYS A O 1
ATOM 859 N N . LYS A 1 108 ? -6.303 -12.083 6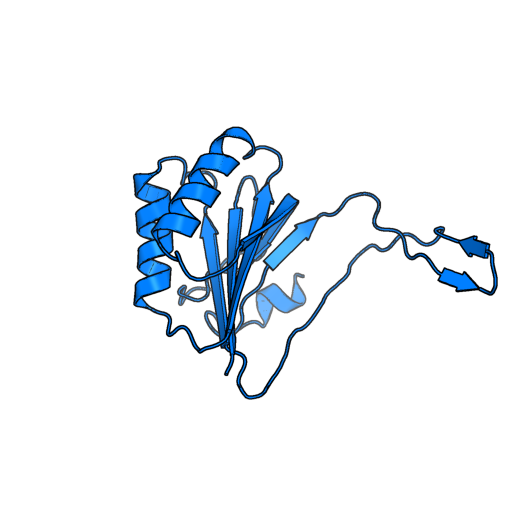.444 1.00 98.50 108 LYS A N 1
ATOM 860 C CA . LYS A 1 108 ? -6.475 -12.460 7.857 1.00 98.50 108 LYS A CA 1
ATOM 861 C C . LYS A 1 108 ? -6.687 -11.228 8.743 1.00 98.50 108 LYS A C 1
ATOM 863 O O . LYS A 1 108 ? -7.572 -11.228 9.597 1.00 98.50 108 LYS A O 1
ATOM 868 N N . VAL A 1 109 ? -5.911 -10.164 8.528 1.00 98.62 109 VAL A N 1
ATOM 869 C CA . VAL A 1 109 ? -6.004 -8.919 9.308 1.00 98.62 109 VAL A CA 1
ATOM 870 C C . VAL A 1 109 ? -7.235 -8.095 8.902 1.00 98.62 109 VAL A C 1
ATOM 872 O O . VAL A 1 109 ? -7.943 -7.584 9.773 1.00 98.62 109 VAL A O 1
ATOM 875 N N . PHE A 1 110 ? -7.552 -8.017 7.609 1.00 98.38 110 PHE A N 1
ATOM 876 C CA . PHE A 1 110 ? -8.648 -7.231 7.033 1.00 98.38 110 PHE A CA 1
ATOM 877 C C . PHE A 1 110 ? -9.640 -8.104 6.235 1.00 98.38 110 PHE A C 1
ATOM 879 O O . PHE A 1 110 ? -9.778 -7.932 5.024 1.00 98.38 110 PHE A O 1
ATOM 886 N N . PRO A 1 111 ? -10.388 -9.015 6.886 1.00 97.75 111 PRO A N 1
ATOM 887 C CA . PRO A 1 111 ? -11.213 -10.013 6.190 1.00 97.75 111 PRO A CA 1
ATOM 888 C C . PRO A 1 111 ? -12.349 -9.426 5.342 1.00 97.75 111 PRO A C 1
ATOM 890 O O . PRO A 1 111 ? -12.767 -10.041 4.367 1.00 97.75 111 PRO A O 1
ATOM 893 N N . ASN A 1 112 ? -12.822 -8.224 5.680 1.00 97.25 112 ASN A N 1
ATOM 894 C CA . ASN A 1 112 ? -13.923 -7.550 4.985 1.00 97.25 112 ASN A CA 1
ATOM 895 C C . ASN A 1 112 ? -13.448 -6.474 3.994 1.00 97.25 112 ASN A C 1
ATOM 897 O O . ASN A 1 112 ? -14.271 -5.740 3.451 1.00 97.25 112 ASN A O 1
ATOM 901 N N . VAL A 1 113 ? -12.135 -6.342 3.781 1.00 98.50 113 VAL A N 1
ATOM 902 C CA . VAL A 1 113 ? -11.568 -5.361 2.852 1.00 98.50 113 VAL A CA 1
ATOM 903 C C . VAL A 1 113 ? -11.092 -6.101 1.600 1.00 98.50 113 VAL A C 1
ATOM 905 O O . VAL A 1 113 ? -10.107 -6.840 1.676 1.00 98.50 113 VAL A O 1
ATOM 908 N N . PRO A 1 114 ? -11.754 -5.938 0.439 1.00 98.25 114 PRO A N 1
ATOM 909 C CA . PRO A 1 114 ? -11.257 -6.506 -0.807 1.00 98.25 114 PRO A CA 1
ATOM 910 C C . PRO A 1 114 ? -9.873 -5.935 -1.126 1.00 98.25 114 PRO A C 1
ATOM 912 O O . PRO A 1 114 ? -9.614 -4.760 -0.880 1.00 98.25 114 PRO A O 1
ATOM 915 N N . LEU A 1 115 ? -8.993 -6.761 -1.691 1.00 98.38 115 LEU A N 1
ATOM 916 C CA . LEU A 1 115 ? -7.622 -6.385 -2.029 1.00 98.38 115 LEU A CA 1
ATOM 917 C C . LEU A 1 115 ? -7.399 -6.482 -3.539 1.00 98.38 115 LEU A C 1
ATOM 919 O O . LEU A 1 115 ? -7.601 -7.547 -4.124 1.00 98.38 115 LEU A O 1
ATOM 923 N N . ILE A 1 116 ? -6.930 -5.393 -4.147 1.00 96.25 116 ILE A N 1
ATOM 924 C CA . ILE A 1 116 ? -6.461 -5.353 -5.536 1.00 96.25 116 ILE A CA 1
ATOM 925 C C . ILE A 1 116 ? -4.945 -5.186 -5.519 1.00 96.25 116 ILE A C 1
ATOM 927 O O . ILE A 1 116 ? -4.430 -4.262 -4.896 1.00 96.25 116 ILE A O 1
ATOM 931 N N . GLY A 1 117 ? -4.229 -6.081 -6.199 1.00 91.88 117 GLY A N 1
ATOM 932 C CA . GLY A 1 117 ? -2.770 -6.108 -6.195 1.00 91.88 117 GLY A CA 1
ATOM 933 C C . GLY A 1 117 ? -2.155 -5.971 -7.579 1.00 91.88 117 GLY A C 1
ATOM 934 O O . GLY A 1 117 ? -2.618 -6.598 -8.530 1.00 91.88 117 GLY A O 1
ATOM 935 N N . LEU A 1 118 ? -1.076 -5.198 -7.664 1.00 89.62 118 LEU A N 1
ATOM 936 C CA . LEU A 1 118 ? -0.203 -5.072 -8.828 1.00 89.62 118 LEU A CA 1
ATOM 937 C C . LEU A 1 118 ? 1.234 -5.433 -8.440 1.00 89.62 118 LEU A C 1
ATOM 939 O O . LEU A 1 118 ? 1.634 -5.266 -7.287 1.00 89.62 118 LEU A O 1
ATOM 943 N N . HIS A 1 119 ? 2.001 -5.904 -9.422 1.00 88.69 119 HIS A N 1
ATOM 944 C CA . HIS A 1 119 ? 3.445 -6.080 -9.293 1.00 88.69 119 HIS A CA 1
ATOM 945 C C . HIS A 1 119 ? 4.152 -5.161 -10.276 1.00 88.69 119 HIS A C 1
ATOM 947 O O . HIS A 1 119 ? 3.642 -4.917 -11.372 1.00 88.69 119 HIS A O 1
ATOM 953 N N . GLY A 1 120 ? 5.326 -4.684 -9.893 1.00 87.00 120 GLY A N 1
ATOM 954 C CA . GLY A 1 120 ? 6.169 -3.894 -10.775 1.00 87.00 120 GLY A CA 1
ATOM 955 C C . GLY A 1 120 ? 7.540 -3.654 -10.173 1.00 87.00 120 GLY A C 1
ATOM 956 O O . GLY A 1 120 ? 7.932 -4.312 -9.207 1.00 87.00 120 GLY A O 1
ATOM 957 N N . ASP A 1 121 ? 8.250 -2.701 -10.760 1.00 87.19 121 ASP A N 1
ATOM 958 C CA . ASP A 1 121 ? 9.575 -2.289 -10.310 1.00 87.19 121 ASP A CA 1
ATOM 959 C C . ASP A 1 121 ? 9.471 -0.994 -9.502 1.00 87.19 121 ASP A C 1
ATOM 961 O O . ASP A 1 121 ? 8.524 -0.237 -9.681 1.00 87.19 121 ASP A O 1
ATOM 965 N N . GLY A 1 122 ? 10.450 -0.712 -8.640 1.00 87.12 122 GLY A N 1
ATOM 966 C CA . GLY A 1 122 ? 10.609 0.576 -7.949 1.00 87.12 122 GLY A CA 1
ATOM 967 C C . GLY A 1 122 ? 9.333 1.103 -7.287 1.00 87.12 122 GLY A C 1
ATOM 968 O O . GLY A 1 122 ? 8.593 1.898 -7.871 1.00 87.12 122 GLY A O 1
ATOM 969 N N . GLU A 1 123 ? 9.083 0.696 -6.047 1.00 93.50 123 GLU A N 1
ATOM 970 C CA . GLU A 1 123 ? 7.846 1.043 -5.351 1.00 93.50 123 GLU A CA 1
ATOM 971 C C . GLU A 1 123 ? 7.870 2.489 -4.841 1.00 93.50 123 GLU A C 1
ATOM 973 O O . GLU A 1 123 ? 8.878 2.979 -4.323 1.00 93.50 123 GLU A O 1
ATOM 978 N N . TYR A 1 124 ? 6.730 3.170 -4.949 1.00 94.25 124 TYR A N 1
ATOM 979 C CA . TYR A 1 124 ? 6.528 4.503 -4.399 1.00 94.25 124 TYR A CA 1
ATOM 980 C C . TYR A 1 124 ? 5.418 4.504 -3.357 1.00 94.25 124 TYR A C 1
ATOM 982 O O . TYR A 1 124 ? 4.260 4.228 -3.670 1.00 94.25 124 TYR A O 1
ATOM 990 N N . GLY A 1 125 ? 5.745 4.897 -2.130 1.00 94.94 125 GLY A N 1
ATOM 991 C CA . GLY A 1 125 ? 4.741 5.067 -1.090 1.00 94.94 125 GLY A CA 1
ATOM 992 C C . GLY A 1 125 ? 5.285 5.537 0.245 1.00 94.94 125 GLY A C 1
ATOM 993 O O . GLY A 1 125 ? 6.469 5.839 0.392 1.00 94.94 125 GLY A O 1
ATOM 994 N N . LEU A 1 126 ? 4.367 5.666 1.195 1.00 95.56 126 LEU A N 1
ATOM 995 C CA . LEU A 1 126 ? 4.597 6.266 2.506 1.00 95.56 126 LEU A CA 1
ATOM 996 C C . LEU A 1 126 ? 3.984 5.399 3.598 1.00 95.56 126 LEU A C 1
ATOM 998 O O . LEU A 1 126 ? 2.944 4.777 3.378 1.00 95.56 126 LEU A O 1
ATOM 1002 N N . ASN A 1 127 ? 4.574 5.420 4.790 1.00 95.44 127 ASN A N 1
ATOM 1003 C CA . ASN A 1 127 ? 3.879 4.971 5.983 1.00 95.44 127 ASN A CA 1
ATOM 1004 C C . ASN A 1 127 ? 3.110 6.146 6.605 1.00 95.44 127 ASN A C 1
ATOM 1006 O O . ASN A 1 127 ? 3.708 7.076 7.148 1.00 95.44 127 ASN A O 1
ATOM 1010 N N . THR A 1 128 ? 1.778 6.113 6.544 1.00 95.19 128 THR A N 1
ATOM 1011 C CA . THR A 1 128 ? 0.931 7.181 7.106 1.00 95.19 128 THR A CA 1
ATOM 1012 C C . THR A 1 128 ? 0.964 7.246 8.627 1.00 95.19 128 THR A C 1
ATOM 1014 O O . THR A 1 128 ? 0.561 8.254 9.191 1.00 95.19 128 THR A O 1
ATOM 1017 N N . LEU A 1 129 ? 1.436 6.194 9.298 1.00 94.25 129 LEU A N 1
ATOM 1018 C CA . LEU A 1 129 ? 1.621 6.203 10.751 1.00 94.25 129 LEU A CA 1
ATOM 1019 C C . LEU A 1 129 ? 2.994 6.748 11.165 1.00 94.25 129 LEU A C 1
ATOM 1021 O O . LEU A 1 129 ? 3.272 6.873 12.354 1.00 94.25 129 LEU A O 1
ATOM 1025 N N . SER A 1 130 ? 3.869 7.049 10.204 1.00 92.44 130 SER A N 1
ATOM 1026 C CA . SER A 1 130 ? 5.181 7.612 10.490 1.00 92.44 130 SER A CA 1
ATOM 1027 C C . SER A 1 130 ? 5.076 9.110 10.755 1.00 92.44 130 SER A C 1
ATOM 1029 O O . SER A 1 130 ? 4.604 9.881 9.920 1.00 92.44 130 SER A O 1
ATOM 1031 N N . GLU A 1 131 ? 5.584 9.540 11.905 1.00 90.38 131 GLU A N 1
ATOM 1032 C CA . GLU A 1 131 ? 5.746 10.962 12.239 1.00 90.38 131 GLU A CA 1
ATOM 1033 C C . GLU A 1 131 ? 6.966 11.582 11.541 1.00 90.38 131 GLU A C 1
ATOM 1035 O O . GLU A 1 131 ? 7.164 12.800 11.536 1.00 90.38 131 GLU A O 1
ATOM 1040 N N . LYS A 1 132 ? 7.819 10.741 10.945 1.00 91.06 132 LYS A N 1
ATOM 1041 C CA . LYS A 1 132 ? 9.059 11.161 10.299 1.00 91.06 132 LYS A CA 1
ATOM 1042 C C . LYS A 1 132 ? 8.866 11.277 8.797 1.00 91.06 132 LYS A C 1
ATOM 1044 O O . LYS A 1 132 ? 8.078 10.577 8.171 1.00 91.06 132 LYS A O 1
ATOM 1049 N N . ARG A 1 133 ? 9.659 12.159 8.192 1.00 90.62 133 ARG A N 1
ATOM 1050 C CA . ARG A 1 133 ? 9.773 12.232 6.738 1.00 90.62 133 ARG A CA 1
ATOM 1051 C C . ARG A 1 133 ? 10.585 11.035 6.237 1.00 90.62 133 ARG A C 1
ATOM 1053 O O . ARG A 1 133 ? 11.807 11.022 6.340 1.00 90.62 133 ARG A O 1
ATOM 1060 N N . GLU A 1 134 ? 9.898 10.064 5.666 1.00 88.81 134 GLU A N 1
ATOM 1061 C CA . GLU A 1 134 ? 10.445 8.888 4.993 1.00 88.81 134 GLU A CA 1
ATOM 1062 C C . GLU A 1 134 ? 10.742 9.140 3.512 1.00 88.81 134 GLU A C 1
ATOM 1064 O O . GLU A 1 134 ? 10.230 10.086 2.900 1.00 88.81 134 GLU A O 1
ATOM 1069 N N . ASN A 1 135 ? 11.566 8.271 2.926 1.00 90.38 135 ASN A N 1
ATOM 1070 C CA . ASN A 1 135 ? 11.770 8.221 1.483 1.00 90.38 135 ASN A CA 1
ATOM 1071 C C . ASN A 1 135 ? 10.479 7.785 0.787 1.00 90.38 135 ASN A C 1
ATOM 1073 O O . ASN A 1 135 ? 9.845 6.822 1.202 1.00 90.38 135 ASN A O 1
ATOM 1077 N N . LEU A 1 136 ? 10.118 8.474 -0.297 1.00 92.69 136 LEU A N 1
ATOM 1078 C CA . LEU A 1 136 ? 8.974 8.083 -1.123 1.00 92.69 136 LEU A CA 1
ATOM 1079 C C . LEU A 1 136 ? 9.263 6.850 -1.978 1.00 92.69 136 LEU A C 1
ATOM 1081 O O . LEU A 1 136 ? 8.321 6.203 -2.402 1.00 92.69 136 LEU A O 1
ATOM 1085 N N . MET A 1 137 ? 10.533 6.597 -2.305 1.00 93.31 137 MET A N 1
ATOM 1086 C CA . MET A 1 137 ? 10.961 5.529 -3.206 1.00 93.31 137 MET A CA 1
ATOM 1087 C C . MET A 1 137 ? 11.603 4.408 -2.404 1.00 93.31 137 MET A C 1
ATOM 1089 O O . MET A 1 137 ? 12.509 4.662 -1.605 1.00 93.31 137 MET A O 1
ATOM 1093 N N . HIS A 1 138 ? 11.171 3.189 -2.683 1.00 93.31 138 HIS A N 1
ATOM 1094 C CA . HIS A 1 138 ? 11.619 1.976 -2.023 1.00 93.31 138 HIS A CA 1
ATOM 1095 C C . HIS A 1 138 ? 12.128 0.978 -3.062 1.00 93.31 138 HIS A C 1
ATOM 1097 O O . HIS A 1 138 ? 11.870 1.100 -4.260 1.00 93.31 138 HIS A O 1
ATOM 1103 N N . THR A 1 139 ? 12.910 0.012 -2.591 1.00 89.69 139 THR A N 1
ATOM 1104 C CA . THR A 1 139 ? 13.365 -1.123 -3.401 1.00 89.69 139 THR A CA 1
ATOM 1105 C C . THR A 1 139 ? 13.064 -2.399 -2.638 1.00 89.69 139 THR A C 1
ATOM 1107 O O . THR A 1 139 ? 13.242 -2.441 -1.415 1.00 89.69 139 THR A O 1
ATOM 1110 N N . TYR A 1 140 ? 12.615 -3.430 -3.352 1.00 92.88 140 TYR A N 1
ATOM 1111 C CA . TYR A 1 140 ? 12.290 -4.735 -2.780 1.00 92.88 140 TYR A CA 1
ATOM 1112 C C . TYR A 1 140 ? 11.258 -4.653 -1.645 1.00 92.88 140 TYR A C 1
ATOM 1114 O O . TYR A 1 140 ? 11.391 -5.307 -0.601 1.00 92.88 140 TYR A O 1
ATOM 1122 N N . SER A 1 141 ? 10.222 -3.837 -1.837 1.00 95.31 141 SER A N 1
ATOM 1123 C CA . SER A 1 141 ? 9.171 -3.594 -0.848 1.00 95.31 141 SER A CA 1
ATOM 1124 C C . SER A 1 141 ? 7.774 -3.950 -1.364 1.00 95.31 141 SER A C 1
ATOM 1126 O O . SER A 1 141 ? 7.575 -4.171 -2.559 1.00 95.31 141 SER A O 1
ATOM 1128 N N . THR A 1 142 ? 6.815 -4.023 -0.445 1.00 96.62 142 THR A N 1
ATOM 1129 C CA . THR A 1 142 ? 5.384 -4.052 -0.764 1.00 96.62 142 THR A CA 1
ATOM 1130 C C . THR A 1 142 ? 4.699 -2.894 -0.064 1.00 96.62 142 THR A C 1
ATOM 1132 O O . THR A 1 142 ? 4.941 -2.648 1.116 1.00 96.62 142 THR A O 1
ATOM 1135 N N . ILE A 1 143 ? 3.820 -2.195 -0.771 1.00 97.44 143 ILE A N 1
ATOM 1136 C CA . ILE A 1 143 ? 3.042 -1.086 -0.228 1.00 97.44 143 ILE A CA 1
ATOM 1137 C C . ILE A 1 143 ? 1.577 -1.473 -0.221 1.00 97.44 143 ILE A C 1
ATOM 1139 O O . ILE A 1 143 ? 1.007 -1.794 -1.267 1.00 97.44 143 ILE A O 1
ATOM 1143 N N . PHE A 1 144 ? 0.980 -1.405 0.963 1.00 98.06 144 PHE A N 1
ATOM 1144 C CA . PHE A 1 144 ? -0.454 -1.545 1.151 1.00 98.06 144 PHE A CA 1
ATOM 1145 C C . PHE A 1 144 ? -1.063 -0.176 1.402 1.00 98.06 144 PHE A C 1
ATOM 1147 O O . PHE A 1 144 ? -0.569 0.566 2.247 1.00 98.06 144 PHE A O 1
ATOM 1154 N N . THR A 1 145 ? -2.162 0.120 0.718 1.00 98.06 145 THR A N 1
ATOM 1155 C CA . THR A 1 145 ? -2.987 1.304 0.961 1.00 98.06 145 THR A CA 1
ATOM 1156 C C . THR A 1 145 ? -4.424 0.885 1.154 1.00 98.06 145 THR A C 1
ATOM 1158 O O . THR A 1 145 ? -4.977 0.171 0.326 1.00 98.06 145 THR A O 1
ATOM 1161 N N . ILE A 1 146 ? -5.046 1.349 2.227 1.00 98.31 146 ILE A N 1
ATOM 1162 C CA . ILE A 1 146 ? -6.474 1.188 2.469 1.00 98.31 146 ILE A CA 1
ATOM 1163 C C . ILE A 1 146 ? -7.145 2.518 2.164 1.00 98.31 146 ILE A C 1
ATOM 1165 O O . ILE A 1 146 ? -6.765 3.553 2.705 1.00 98.31 146 ILE A O 1
ATOM 1169 N N . LEU A 1 147 ? -8.147 2.469 1.297 1.00 97.62 147 LEU A N 1
ATOM 1170 C CA . LEU A 1 147 ? -9.089 3.543 1.019 1.00 97.62 147 LEU A CA 1
ATOM 1171 C C . LEU A 1 147 ? -10.408 3.184 1.698 1.00 97.62 147 LEU A C 1
ATOM 1173 O O . LEU A 1 147 ? -10.870 2.051 1.557 1.00 97.62 147 LEU A O 1
ATOM 1177 N N . THR A 1 148 ? -11.035 4.115 2.409 1.00 98.00 148 THR A N 1
ATOM 1178 C CA . THR A 1 148 ? -12.335 3.868 3.042 1.00 98.00 148 THR A CA 1
ATOM 1179 C C . THR A 1 148 ? -13.217 5.111 3.055 1.00 98.00 148 THR A C 1
ATOM 1181 O O . THR A 1 148 ? -12.715 6.230 3.145 1.00 98.00 148 THR A O 1
ATOM 1184 N N . TYR A 1 149 ? -14.523 4.920 2.897 1.00 96.75 149 TYR A N 1
ATOM 1185 C CA . TYR A 1 149 ? -15.520 5.978 2.744 1.00 96.75 149 TYR A CA 1
ATOM 1186 C C . TYR A 1 149 ? -16.923 5.475 3.137 1.00 96.75 149 TYR A C 1
ATOM 1188 O O . TYR A 1 149 ? -17.146 4.267 3.277 1.00 96.75 149 TYR A O 1
ATOM 1196 N N . GLN A 1 150 ? -17.854 6.411 3.350 1.00 91.38 150 GLN A N 1
ATOM 1197 C CA . GLN A 1 150 ? -19.246 6.124 3.724 1.00 91.38 150 GLN A CA 1
ATOM 1198 C C . GLN A 1 150 ? -20.031 5.423 2.627 1.00 91.38 150 GLN A C 1
ATOM 1200 O O . GLN A 1 150 ? -19.823 5.766 1.444 1.00 91.38 150 GLN A O 1
#

Secondary structure (DSSP, 8-state):
-HHHHHHPPTTS-----EE-TT-EEEEEETTEEEEEEE-S--------TT-EEEEEEE-TT--SHHHHHHHHHHHHHT----SEEEEEEEEEGGGGGGHHHHHHHHHHH-TTS-EEEEEEEEEE---TT-SS---SEESS-EEEEEEEE-